Protein AF-A0A956AYB9-F1 (afdb_monomer_lite)

Sequence (169 aa):
EGTGHVDLFLLPLDDHTVMVPQVMKADIKPLGELHNMALAEEARQHLDAVADRVTRMGLKVVRVPMLPPFLWTAADAEPFEDPPPRDAVYYSPANTLLVNLGKGRKLAFIPELADHAVPQGLKGMGRRYTRAAARALRKHGWNPIVVDATELGRWLGLFRCVTATVPKR

Secondary structure (DSSP, 8-state):
--S--GGGT-EE-SSSEEEEEEE-HHHHGGG-SHHHHHHHHHHHHHHHHHHHHHHHTTPEEEEEEEPPPEEEE-TT--TT-SSPPEEEE---GGGPEEEE-STT-EEEEEEE--GGGS-GGGTTHHHHHHHHHHHHHHHTT-EEEEEE-HHHHHHT-SGGGS-------

Foldseek 3Di:
DPPPDCLLAWADLDPQEIEGEAEDLVLLVLLVDPVLSVQQVVVRVVSVVVQVVSVVVNGHYDYAYDHRWGWDQAPPFDPPDVVGDIDTQRQGQSNWDWDDPDPLAIETEGEAEDQVLDPPSCRPVRVVRSVRSCVVSVVSSYHYDYDHCHVVSRPQRGDNSPDDDDDDD

Structure (mmCIF, N/CA/C/O backbone):
data_AF-A0A956AYB9-F1
#
_entry.id   AF-A0A956AYB9-F1
#
loop_
_atom_site.group_PDB
_atom_site.id
_atom_site.type_symbol
_atom_site.label_atom_id
_atom_site.label_alt_id
_atom_site.label_comp_id
_atom_site.label_asym_id
_atom_site.label_entity_id
_atom_site.label_seq_id
_atom_site.pdbx_PDB_ins_code
_atom_site.Cartn_x
_atom_site.Cartn_y
_atom_site.Cartn_z
_atom_site.occupancy
_atom_site.B_iso_or_equiv
_atom_site.auth_seq_id
_atom_site.auth_comp_id
_atom_site.auth_asym_id
_atom_site.auth_atom_id
_atom_site.pdbx_PDB_model_num
ATOM 1 N N . GLU A 1 1 ? -3.713 -0.529 -13.520 1.00 44.75 1 GLU A N 1
ATOM 2 C CA . GLU A 1 1 ? -4.769 0.336 -12.932 1.00 44.75 1 GLU A CA 1
ATOM 3 C C . GLU A 1 1 ? -4.304 1.787 -12.767 1.00 44.75 1 GLU A C 1
ATOM 5 O O . GLU A 1 1 ? -3.557 2.092 -11.849 1.00 44.75 1 GLU A O 1
ATOM 10 N N . GLY A 1 2 ? -4.757 2.692 -13.642 1.00 40.97 2 GLY A N 1
ATOM 11 C CA . GLY A 1 2 ? -4.668 4.153 -13.458 1.00 40.97 2 GLY A CA 1
ATOM 12 C C . GLY A 1 2 ? -5.894 4.742 -12.744 1.00 40.97 2 GLY A C 1
ATOM 13 O O . GLY A 1 2 ? -6.216 5.912 -12.919 1.00 40.97 2 GLY A O 1
ATOM 14 N N . THR A 1 3 ? -6.641 3.924 -11.999 1.00 51.09 3 THR A N 1
ATOM 15 C CA . THR A 1 3 ? -8.007 4.239 -11.550 1.00 51.09 3 THR A CA 1
ATOM 16 C C . THR A 1 3 ? -8.075 5.079 -10.274 1.00 51.09 3 THR A C 1
ATOM 18 O O . THR A 1 3 ? -9.156 5.526 -9.899 1.00 51.09 3 THR A O 1
ATOM 21 N N . GLY A 1 4 ? -6.947 5.328 -9.594 1.00 61.03 4 GLY A N 1
ATOM 22 C CA . GLY A 1 4 ? -6.921 6.188 -8.406 1.00 61.03 4 GLY A CA 1
ATOM 23 C C . GLY A 1 4 ? -7.793 5.667 -7.258 1.00 61.03 4 GLY A C 1
ATOM 24 O O . GLY A 1 4 ? -8.354 6.465 -6.503 1.00 61.03 4 GLY A O 1
ATOM 25 N N . HIS A 1 5 ? -7.938 4.343 -7.125 1.00 80.81 5 HIS A N 1
ATOM 26 C CA . HIS A 1 5 ? -8.750 3.764 -6.061 1.00 80.81 5 HIS A CA 1
ATOM 27 C C . HIS A 1 5 ? -8.151 4.077 -4.685 1.00 80.81 5 HIS A C 1
ATOM 29 O O . HIS A 1 5 ? -6.982 3.813 -4.398 1.00 80.81 5 HIS A O 1
ATOM 35 N N . VAL A 1 6 ? -8.982 4.654 -3.815 1.00 84.00 6 VAL A N 1
ATOM 36 C CA . VAL A 1 6 ? -8.576 5.130 -2.484 1.00 84.00 6 VAL A CA 1
ATOM 37 C C . VAL A 1 6 ? -8.026 4.024 -1.587 1.00 84.00 6 VAL A C 1
ATOM 39 O O . VAL A 1 6 ? -7.194 4.277 -0.717 1.00 84.00 6 VAL A O 1
ATOM 42 N N . ASP A 1 7 ? -8.443 2.783 -1.809 1.00 83.81 7 ASP A N 1
ATOM 43 C CA . ASP A 1 7 ? -7.986 1.610 -1.072 1.00 83.81 7 ASP A CA 1
ATOM 44 C C . ASP A 1 7 ? -6.542 1.192 -1.399 1.00 83.81 7 ASP A C 1
ATOM 46 O O . ASP A 1 7 ? -5.957 0.407 -0.650 1.00 83.81 7 ASP A O 1
ATOM 50 N N . LEU A 1 8 ? -5.931 1.759 -2.443 1.00 86.75 8 LEU A N 1
ATOM 51 C CA . LEU A 1 8 ? -4.511 1.594 -2.750 1.00 86.75 8 LEU A CA 1
ATOM 52 C C . LEU A 1 8 ? -3.615 2.600 -2.023 1.00 86.75 8 LEU A C 1
ATOM 54 O O . LEU A 1 8 ? -2.419 2.350 -1.888 1.00 86.75 8 LEU A O 1
ATOM 58 N N . PHE A 1 9 ? -4.148 3.706 -1.506 1.00 91.25 9 PHE A N 1
ATOM 59 C CA . PHE A 1 9 ? -3.330 4.733 -0.847 1.00 91.25 9 PHE A CA 1
ATOM 60 C C . PHE A 1 9 ? -3.818 5.149 0.539 1.00 91.25 9 PHE A C 1
ATOM 62 O O . PHE A 1 9 ? -3.130 5.914 1.213 1.00 91.25 9 PHE A O 1
ATOM 69 N N . LEU A 1 10 ? -4.958 4.644 1.012 1.00 93.88 10 LEU A N 1
ATOM 70 C CA . LEU A 1 10 ? -5.512 5.050 2.297 1.00 93.88 10 LEU A CA 1
ATOM 71 C C . LEU A 1 10 ? -6.268 3.912 2.996 1.00 93.88 10 LEU A C 1
ATOM 73 O O . LEU A 1 10 ? -7.153 3.261 2.433 1.00 93.88 10 LEU A O 1
ATOM 77 N N . LEU A 1 11 ? -5.944 3.703 4.273 1.00 96.19 11 LEU A N 1
ATOM 78 C CA . LEU A 1 11 ? -6.622 2.746 5.144 1.00 96.19 11 LEU A CA 1
ATOM 79 C C . LEU A 1 11 ? -6.935 3.384 6.507 1.00 96.19 11 LEU A C 1
ATOM 81 O O . LEU A 1 11 ? -6.014 3.603 7.296 1.00 96.19 11 LEU A O 1
ATOM 85 N N . PRO A 1 12 ? -8.210 3.670 6.821 1.00 95.94 12 PRO A N 1
ATOM 86 C CA . PRO A 1 12 ? -8.598 4.096 8.162 1.00 95.94 12 PRO A CA 1
ATOM 87 C C . PRO A 1 12 ? -8.346 2.966 9.167 1.00 95.94 12 PRO A C 1
ATOM 89 O O . PRO A 1 12 ? -8.749 1.827 8.932 1.00 95.94 12 PRO A O 1
ATOM 92 N N . LEU A 1 13 ? -7.669 3.268 10.275 1.00 95.44 13 LEU A N 1
ATOM 93 C CA . LEU A 1 13 ? -7.402 2.309 11.355 1.00 95.44 13 LEU A CA 1
ATOM 94 C C . LEU A 1 13 ? -8.369 2.489 12.532 1.00 95.44 13 LEU A C 1
ATOM 96 O O . LEU A 1 13 ? -8.733 1.507 13.184 1.00 95.44 13 LEU A O 1
ATOM 100 N N . ASP A 1 14 ? -8.748 3.740 12.788 1.00 93.88 14 ASP A N 1
ATOM 101 C CA . ASP A 1 14 ? -9.727 4.207 13.770 1.00 93.88 14 ASP A CA 1
ATOM 102 C C . ASP A 1 14 ? -10.227 5.613 13.367 1.00 93.88 14 ASP A C 1
ATOM 104 O O . ASP A 1 14 ? -9.859 6.118 12.304 1.00 93.88 14 ASP A O 1
ATOM 108 N N . ASP A 1 15 ? -11.057 6.239 14.204 1.00 93.94 15 ASP A N 1
ATOM 109 C CA . ASP A 1 15 ? -11.725 7.522 13.921 1.00 93.94 15 ASP A CA 1
ATOM 110 C C . ASP A 1 15 ? -10.760 8.703 13.718 1.00 93.94 15 ASP A C 1
ATOM 112 O O . ASP A 1 15 ? -11.131 9.728 13.143 1.00 93.94 15 ASP A O 1
ATOM 116 N N . HIS A 1 16 ? -9.517 8.581 14.187 1.00 96.94 16 HIS A N 1
ATOM 117 C CA . HIS A 1 16 ? -8.533 9.664 14.161 1.00 96.94 16 HIS A CA 1
ATOM 118 C C . HIS A 1 16 ? -7.217 9.271 13.493 1.00 96.94 16 HIS A C 1
ATOM 120 O O . HIS A 1 16 ? -6.338 10.120 13.335 1.00 96.94 16 HIS A O 1
ATOM 126 N N . THR A 1 17 ? -7.063 8.009 13.095 1.00 97.62 17 THR A N 1
ATOM 127 C CA . THR A 1 17 ? -5.813 7.469 12.574 1.00 97.62 17 THR A CA 1
ATOM 128 C C . THR A 1 17 ? -6.014 6.809 11.225 1.00 97.62 17 THR A C 1
ATOM 130 O O . THR A 1 17 ? -6.828 5.901 11.050 1.00 97.62 17 THR A O 1
ATOM 133 N N . VAL A 1 18 ? -5.172 7.205 10.279 1.00 97.56 18 VAL A N 1
ATOM 134 C CA . VAL A 1 18 ? -5.150 6.682 8.921 1.00 97.56 18 VAL A CA 1
ATOM 135 C C . VAL A 1 18 ? -3.758 6.157 8.604 1.00 97.56 18 VAL A C 1
ATOM 137 O O . VAL A 1 18 ? -2.747 6.803 8.877 1.00 97.56 18 VAL A O 1
ATOM 140 N N . MET A 1 19 ? -3.694 4.982 7.995 1.00 98.06 19 MET A N 1
ATOM 141 C CA . MET A 1 19 ? -2.482 4.458 7.394 1.00 98.06 19 MET A CA 1
ATOM 142 C C . MET A 1 19 ? -2.389 4.910 5.937 1.00 98.06 19 MET A C 1
ATOM 144 O O . MET A 1 19 ? -3.326 4.725 5.160 1.00 98.06 19 MET A O 1
ATOM 148 N N . VAL A 1 20 ? -1.237 5.46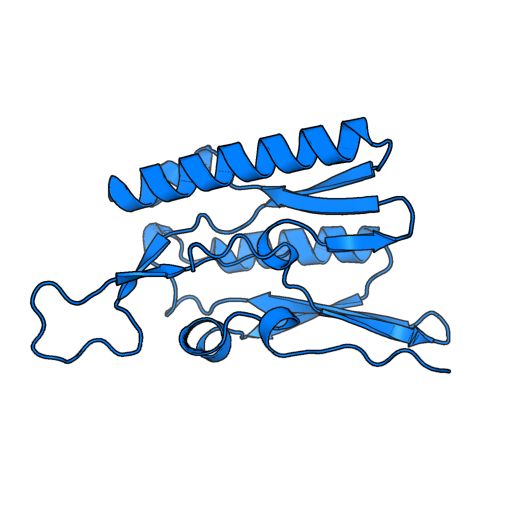9 5.571 1.00 97.56 20 VAL A N 1
ATOM 149 C CA . VAL A 1 20 ? -0.909 5.845 4.192 1.00 97.56 20 VAL A CA 1
ATOM 150 C C . VAL A 1 20 ? 0.393 5.128 3.813 1.00 97.56 20 VAL A C 1
ATOM 152 O O . VAL A 1 20 ? 1.394 5.287 4.522 1.00 97.56 20 VAL A O 1
ATOM 155 N N . PRO A 1 21 ? 0.410 4.323 2.739 1.00 96.69 21 PRO A N 1
ATOM 156 C CA . PRO A 1 21 ? 1.616 3.657 2.266 1.00 96.69 21 PRO A CA 1
ATOM 157 C C . PRO A 1 21 ? 2.730 4.640 1.890 1.00 96.69 21 PRO A C 1
ATOM 159 O O . PRO A 1 21 ? 2.476 5.802 1.581 1.00 96.69 21 PRO A O 1
ATOM 162 N N . GLN A 1 22 ? 3.972 4.166 1.885 1.00 96.62 22 GLN A N 1
ATOM 163 C CA . GLN A 1 22 ? 5.150 4.954 1.543 1.00 96.62 22 GLN A CA 1
ATOM 164 C C . GLN A 1 22 ? 6.077 4.159 0.626 1.00 96.62 22 GLN A C 1
ATOM 166 O O . GLN A 1 22 ? 6.570 3.096 0.999 1.00 96.62 22 GLN A O 1
ATOM 171 N N . VAL A 1 23 ? 6.377 4.705 -0.549 1.00 95.50 23 VAL A N 1
ATOM 172 C CA . VAL A 1 23 ? 7.471 4.204 -1.387 1.00 95.50 23 VAL A CA 1
ATOM 173 C C . VAL A 1 23 ? 8.780 4.802 -0.872 1.00 95.50 23 VAL A C 1
ATOM 175 O O . VAL A 1 23 ? 8.938 6.019 -0.771 1.00 95.50 23 VAL A O 1
ATOM 178 N N . MET A 1 24 ? 9.732 3.949 -0.509 1.00 95.31 24 MET A N 1
ATOM 179 C CA . MET A 1 24 ? 11.019 4.390 0.023 1.00 95.31 24 MET A CA 1
ATOM 180 C C . MET A 1 24 ? 11.945 4.799 -1.124 1.00 95.31 24 MET A C 1
ATOM 182 O O . MET A 1 24 ? 12.226 3.998 -2.011 1.00 95.31 24 MET A O 1
ATOM 186 N N . LYS A 1 25 ? 12.496 6.020 -1.084 1.00 94.19 25 LYS A N 1
ATOM 187 C CA . LYS A 1 25 ? 13.387 6.532 -2.146 1.00 94.19 25 LYS A CA 1
ATOM 188 C C . LYS A 1 25 ? 14.584 5.611 -2.432 1.00 94.19 25 LYS A C 1
ATOM 190 O O . LYS A 1 25 ? 14.974 5.442 -3.583 1.00 94.19 25 LYS A O 1
ATOM 195 N N . ALA A 1 26 ? 15.150 4.999 -1.389 1.00 92.06 26 ALA A N 1
ATOM 196 C CA . ALA A 1 26 ? 16.273 4.066 -1.511 1.00 92.06 26 ALA A CA 1
ATOM 197 C C . ALA A 1 26 ? 15.916 2.775 -2.274 1.00 92.06 26 ALA A C 1
ATOM 199 O O . ALA A 1 26 ? 16.799 2.143 -2.848 1.00 92.06 26 ALA A O 1
ATOM 200 N N . ASP A 1 27 ? 14.634 2.413 -2.309 1.00 91.12 27 ASP A N 1
ATOM 201 C CA . ASP A 1 27 ? 14.133 1.179 -2.907 1.00 91.12 27 ASP A CA 1
ATOM 202 C C . ASP A 1 27 ? 13.633 1.378 -4.358 1.00 91.12 27 ASP A C 1
ATOM 204 O O . ASP A 1 27 ? 13.292 0.406 -5.023 1.00 91.12 27 ASP A O 1
ATOM 208 N N . ILE A 1 28 ? 13.681 2.608 -4.898 1.00 91.19 28 ILE A N 1
ATOM 209 C CA . ILE A 1 28 ? 13.347 2.909 -6.307 1.00 91.19 28 ILE A CA 1
ATOM 210 C C . ILE A 1 28 ? 14.480 2.494 -7.254 1.00 91.19 28 ILE A C 1
ATOM 212 O O . ILE A 1 28 ? 14.249 1.843 -8.268 1.00 91.19 28 ILE A O 1
ATOM 216 N N . LYS A 1 29 ? 15.729 2.852 -6.932 1.00 88.50 29 LYS A N 1
ATOM 217 C CA . LYS A 1 29 ? 16.895 2.563 -7.789 1.00 88.50 29 LYS A CA 1
ATOM 218 C C . LYS A 1 29 ? 17.068 1.063 -8.117 1.00 88.50 29 LYS A C 1
ATOM 220 O O . LYS A 1 29 ? 17.396 0.764 -9.263 1.00 88.50 29 LYS A O 1
ATOM 225 N N . PRO A 1 30 ? 16.836 0.117 -7.182 1.00 86.31 30 PRO A N 1
ATOM 226 C CA . PRO A 1 30 ? 16.878 -1.321 -7.463 1.00 86.31 30 PRO A CA 1
ATOM 227 C C . PRO A 1 30 ? 15.917 -1.832 -8.549 1.00 86.31 30 PRO A C 1
ATOM 229 O O . PRO A 1 30 ? 16.091 -2.963 -8.995 1.00 86.31 30 PRO A O 1
ATOM 232 N N . LEU A 1 31 ? 14.934 -1.037 -8.994 1.00 84.19 31 LEU A N 1
ATOM 233 C CA . LEU A 1 31 ? 14.038 -1.405 -10.099 1.00 84.19 31 LEU A CA 1
ATOM 234 C C . LEU A 1 31 ? 14.764 -1.506 -11.450 1.00 84.19 31 LEU A C 1
ATOM 236 O O . LEU A 1 31 ? 14.308 -2.237 -12.325 1.00 84.19 31 LEU A O 1
ATOM 240 N N . GLY A 1 32 ? 15.881 -0.788 -11.620 1.00 83.88 32 GLY A N 1
ATOM 241 C CA . GLY A 1 32 ? 16.773 -0.853 -12.785 1.00 83.88 32 GLY A CA 1
ATOM 242 C C . GLY A 1 32 ? 16.231 -0.230 -14.079 1.00 83.88 32 GLY A C 1
ATOM 243 O O . GLY A 1 32 ? 16.965 0.469 -14.771 1.00 83.88 32 GLY A O 1
ATOM 244 N N . GLU A 1 33 ? 14.961 -0.452 -14.409 1.00 86.25 33 GLU A N 1
ATOM 245 C CA . GLU A 1 33 ? 14.317 0.062 -15.620 1.00 86.25 33 GLU A CA 1
ATOM 246 C C . GLU A 1 33 ? 13.775 1.485 -15.408 1.00 86.25 33 GLU A C 1
ATOM 248 O O . GLU A 1 33 ? 13.035 1.737 -14.455 1.00 86.25 33 GLU A O 1
ATOM 253 N N . LEU A 1 34 ? 14.097 2.410 -16.324 1.00 88.44 34 LEU A N 1
ATOM 254 C CA . LEU A 1 34 ? 13.712 3.827 -16.223 1.00 88.44 34 LEU A CA 1
ATOM 255 C C . LEU A 1 34 ? 12.200 4.029 -16.052 1.00 88.44 34 LEU A C 1
ATOM 257 O O . LEU A 1 34 ? 11.791 4.841 -15.226 1.00 88.44 34 LEU A O 1
ATOM 261 N N . HIS A 1 35 ? 11.376 3.266 -16.776 1.00 87.50 35 HIS A N 1
ATOM 262 C CA . HIS A 1 35 ? 9.917 3.343 -16.665 1.00 87.50 35 HIS A CA 1
ATOM 263 C C . HIS A 1 35 ? 9.418 2.920 -15.276 1.00 87.50 35 HIS A C 1
ATOM 265 O O . HIS A 1 35 ? 8.599 3.619 -14.685 1.00 87.50 35 HIS A O 1
ATOM 271 N N . ASN A 1 36 ? 9.966 1.840 -14.707 1.00 89.56 36 ASN A N 1
ATOM 272 C CA . ASN A 1 36 ? 9.633 1.407 -13.345 1.00 89.56 36 ASN A CA 1
ATOM 273 C C . ASN A 1 36 ? 10.073 2.441 -12.306 1.00 89.56 36 ASN A C 1
ATOM 275 O O . ASN A 1 36 ? 9.344 2.731 -11.362 1.00 89.56 36 ASN A O 1
ATOM 279 N N . MET A 1 37 ? 11.253 3.034 -12.491 1.00 92.25 37 MET A N 1
ATOM 280 C CA . MET A 1 37 ? 11.745 4.084 -11.602 1.00 92.25 37 MET A CA 1
ATOM 281 C C . MET A 1 37 ? 10.868 5.340 -11.649 1.00 92.25 37 MET A C 1
ATOM 283 O O . MET A 1 37 ? 10.576 5.905 -10.597 1.00 92.25 37 MET A O 1
ATOM 287 N N . ALA A 1 38 ? 10.434 5.762 -12.841 1.00 92.31 38 ALA A N 1
ATOM 288 C CA . ALA A 1 38 ? 9.531 6.897 -13.015 1.00 92.31 38 ALA A CA 1
ATOM 289 C C . ALA A 1 38 ? 8.166 6.635 -12.360 1.00 92.31 38 ALA A C 1
ATOM 291 O O . ALA A 1 38 ? 7.712 7.450 -11.559 1.00 92.31 38 ALA A O 1
ATOM 292 N N . LEU A 1 39 ? 7.576 5.462 -12.614 1.00 91.69 39 LEU A N 1
ATOM 293 C CA . LEU A 1 39 ? 6.319 5.016 -12.007 1.00 91.69 39 LEU A CA 1
ATOM 294 C C . LEU A 1 39 ? 6.392 5.006 -10.471 1.00 91.69 39 LEU A C 1
ATOM 296 O O . LEU A 1 39 ? 5.487 5.479 -9.782 1.00 91.69 39 LEU A O 1
ATOM 300 N N . ALA A 1 40 ? 7.485 4.485 -9.915 1.00 93.12 40 ALA A N 1
ATOM 301 C CA . ALA A 1 40 ? 7.694 4.439 -8.476 1.00 93.12 40 ALA A CA 1
ATOM 302 C C . ALA A 1 40 ? 7.883 5.828 -7.849 1.00 93.12 40 ALA A C 1
ATOM 304 O O . ALA A 1 40 ? 7.399 6.070 -6.741 1.00 93.12 40 ALA A O 1
ATOM 305 N N . GLU A 1 41 ? 8.566 6.742 -8.537 1.00 95.38 41 GLU A N 1
ATOM 306 C CA . GLU A 1 41 ? 8.752 8.118 -8.074 1.00 95.38 41 GLU A CA 1
ATOM 307 C C . GLU A 1 41 ? 7.441 8.916 -8.129 1.00 95.38 41 GLU A C 1
ATOM 309 O O . GLU A 1 41 ? 7.130 9.633 -7.176 1.00 95.38 41 GLU A O 1
ATOM 314 N N . GLU A 1 42 ? 6.628 8.734 -9.171 1.00 94.00 42 GLU A N 1
ATOM 315 C CA . GLU A 1 42 ? 5.284 9.317 -9.261 1.00 94.00 42 GLU A CA 1
ATOM 316 C C . GLU A 1 42 ? 4.394 8.832 -8.109 1.00 94.00 42 GLU A C 1
ATOM 318 O O . GLU A 1 42 ? 3.816 9.638 -7.372 1.00 94.00 42 GLU A O 1
ATOM 323 N N . ALA A 1 43 ? 4.352 7.517 -7.874 1.00 93.31 43 ALA A N 1
ATOM 324 C CA . ALA A 1 43 ? 3.599 6.941 -6.765 1.00 93.31 43 ALA A CA 1
ATOM 325 C C . ALA A 1 43 ? 4.093 7.452 -5.405 1.00 93.31 43 ALA A C 1
ATOM 327 O O . ALA A 1 43 ? 3.284 7.749 -4.523 1.00 93.31 43 ALA A O 1
ATOM 328 N N . ARG A 1 44 ? 5.411 7.612 -5.226 1.00 95.94 44 ARG A N 1
ATOM 329 C CA . ARG A 1 44 ? 5.991 8.198 -4.011 1.00 95.94 44 ARG A CA 1
ATOM 330 C C . ARG A 1 44 ? 5.463 9.610 -3.771 1.00 95.94 44 ARG A C 1
ATOM 332 O O . ARG A 1 44 ? 4.959 9.886 -2.684 1.00 95.94 44 ARG A O 1
ATOM 339 N N . GLN A 1 45 ? 5.567 10.482 -4.771 1.00 96.31 45 GLN A N 1
ATOM 340 C CA . GLN A 1 45 ? 5.136 11.878 -4.674 1.00 96.31 45 GLN A CA 1
ATOM 341 C C . GLN A 1 45 ? 3.636 11.983 -4.392 1.00 96.31 45 GLN A C 1
ATOM 343 O O . GLN A 1 45 ? 3.221 12.752 -3.524 1.00 96.31 45 GLN A O 1
ATOM 348 N N . HIS A 1 46 ? 2.828 11.159 -5.061 1.00 94.69 46 HIS A N 1
ATOM 349 C CA . HIS A 1 46 ? 1.395 11.076 -4.806 1.00 94.69 46 HIS A CA 1
ATOM 350 C C . HIS A 1 46 ? 1.093 10.674 -3.352 1.00 94.69 46 HIS A C 1
ATOM 352 O O . HIS A 1 46 ? 0.340 11.359 -2.659 1.00 94.69 46 HIS A O 1
ATOM 358 N N . LEU A 1 47 ? 1.711 9.597 -2.856 1.00 96.00 47 LEU A N 1
ATOM 359 C CA . LEU A 1 47 ? 1.501 9.095 -1.495 1.00 96.00 47 LEU A CA 1
ATOM 360 C C . LEU A 1 47 ? 1.984 10.068 -0.416 1.00 96.00 47 LEU A C 1
ATOM 362 O O . LEU A 1 47 ? 1.392 10.117 0.665 1.00 96.00 47 LEU A O 1
ATOM 366 N N . ASP A 1 48 ? 3.066 10.806 -0.669 1.00 97.56 48 ASP A N 1
ATOM 367 C CA . ASP A 1 48 ? 3.541 11.881 0.208 1.00 97.56 48 ASP A CA 1
ATOM 368 C C . ASP A 1 48 ? 2.496 13.016 0.264 1.00 97.56 48 ASP A C 1
ATOM 370 O O . ASP A 1 48 ? 2.044 13.388 1.348 1.00 97.56 48 ASP A O 1
ATOM 374 N N . ALA A 1 49 ? 1.984 13.464 -0.888 1.00 96.69 49 ALA A N 1
ATOM 375 C CA . ALA A 1 49 ? 0.947 14.497 -0.953 1.00 96.69 49 ALA A CA 1
ATOM 376 C C . ALA A 1 49 ? -0.380 14.080 -0.284 1.00 96.69 49 ALA A C 1
ATOM 378 O O . ALA A 1 49 ? -1.066 14.916 0.317 1.00 96.69 49 ALA A O 1
ATOM 379 N N . VAL A 1 50 ? -0.758 12.798 -0.367 1.00 95.56 50 VAL A N 1
ATOM 380 C CA . VAL A 1 50 ? -1.917 12.241 0.351 1.00 95.56 50 VAL A CA 1
ATOM 381 C C . VAL A 1 50 ? -1.706 12.327 1.862 1.00 95.56 50 VAL A C 1
ATOM 383 O O . VAL A 1 50 ? -2.590 12.817 2.564 1.00 95.56 50 VAL A O 1
ATOM 386 N N . ALA A 1 51 ? -0.543 11.913 2.373 1.00 97.56 51 ALA A N 1
ATOM 387 C CA . ALA A 1 51 ? -0.242 12.007 3.802 1.00 97.56 51 ALA A CA 1
ATOM 388 C C . ALA A 1 51 ? -0.276 13.452 4.313 1.00 97.56 51 ALA A C 1
ATOM 390 O O . ALA A 1 51 ? -0.872 13.714 5.361 1.00 97.56 51 ALA A O 1
ATOM 391 N N . ASP A 1 52 ? 0.281 14.396 3.559 1.00 98.06 52 ASP A N 1
ATOM 392 C CA . ASP A 1 52 ? 0.256 15.815 3.923 1.00 98.06 52 ASP A CA 1
ATOM 393 C C . ASP A 1 52 ? -1.170 16.374 3.941 1.00 98.06 52 ASP A C 1
ATOM 395 O O . ASP A 1 52 ? -1.536 17.174 4.805 1.00 98.06 52 ASP A O 1
ATOM 399 N N . ARG A 1 53 ? -2.014 15.956 2.991 1.00 97.06 53 ARG A N 1
ATOM 400 C CA . ARG A 1 53 ? -3.427 16.355 2.943 1.00 97.06 53 ARG A CA 1
ATOM 401 C C . ARG A 1 53 ? -4.201 15.818 4.144 1.00 97.06 53 ARG A C 1
ATOM 403 O O . ARG A 1 53 ? -4.877 16.595 4.806 1.00 97.06 53 ARG A O 1
ATOM 410 N N . VAL A 1 54 ? -4.059 14.529 4.450 1.00 96.62 54 VAL A N 1
ATOM 411 C CA . VAL A 1 54 ? -4.716 13.872 5.595 1.00 96.62 54 VAL A CA 1
ATOM 412 C C . VAL A 1 54 ? -4.269 14.501 6.919 1.00 96.62 54 VAL A C 1
ATOM 414 O O . VAL A 1 54 ? -5.101 14.789 7.775 1.00 96.62 54 VAL A O 1
ATOM 417 N N . THR A 1 55 ? -2.977 14.808 7.058 1.00 97.62 55 THR A N 1
ATOM 418 C CA . THR A 1 55 ? -2.437 15.496 8.242 1.00 97.62 55 THR A CA 1
ATOM 419 C C . THR A 1 55 ? -3.047 16.889 8.412 1.00 97.62 55 THR A C 1
ATOM 421 O O . THR A 1 55 ? -3.462 17.252 9.510 1.00 97.62 55 THR A O 1
ATOM 424 N N . ARG A 1 56 ? -3.180 17.664 7.3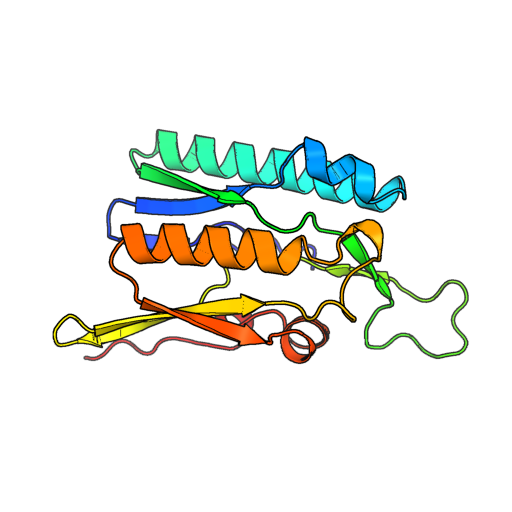25 1.00 98.00 56 ARG A N 1
ATOM 425 C CA . ARG A 1 56 ? -3.828 18.991 7.353 1.00 98.00 56 ARG A CA 1
ATOM 426 C C . ARG A 1 56 ? -5.314 18.944 7.715 1.00 98.00 56 ARG A C 1
ATOM 428 O O . ARG A 1 56 ? -5.846 19.952 8.164 1.00 98.00 56 ARG A O 1
ATOM 435 N N . MET A 1 57 ? -5.969 17.794 7.561 1.00 96.88 57 MET A N 1
ATOM 436 C CA . MET A 1 57 ? -7.345 17.570 8.022 1.00 96.88 57 MET A CA 1
ATOM 437 C C . MET A 1 57 ? -7.431 17.257 9.528 1.00 96.88 57 MET A C 1
ATOM 439 O O . MET A 1 57 ? -8.524 17.029 10.035 1.00 96.88 57 MET A O 1
ATOM 443 N N . GLY A 1 58 ? -6.303 17.233 10.249 1.00 97.81 58 GLY A N 1
ATOM 444 C CA . GLY A 1 58 ? -6.246 16.952 11.687 1.00 97.81 58 GLY A CA 1
ATOM 445 C C . GLY A 1 58 ? -6.180 15.464 12.041 1.00 97.81 58 GLY A C 1
ATOM 446 O O . GLY A 1 58 ? -6.245 15.118 13.218 1.00 97.81 58 GLY A O 1
ATOM 447 N N . LEU A 1 59 ? -6.037 14.579 11.050 1.00 97.94 59 LEU A N 1
ATOM 448 C CA . LEU A 1 59 ? -5.911 13.140 11.271 1.00 97.94 59 LEU A CA 1
ATOM 449 C C . LEU A 1 59 ? -4.452 12.743 11.512 1.00 97.94 59 LEU A C 1
ATOM 451 O O . LEU A 1 59 ? -3.518 13.287 10.919 1.00 97.94 59 LEU A O 1
ATOM 455 N N . LYS A 1 60 ? -4.248 11.730 12.352 1.00 98.12 60 LYS A N 1
ATOM 456 C CA . LYS A 1 60 ? -2.942 11.114 12.571 1.00 98.12 60 LYS A CA 1
ATOM 457 C C . LYS A 1 60 ? -2.598 10.190 11.407 1.00 98.12 60 LYS A C 1
ATOM 459 O O . LYS A 1 60 ? -3.334 9.248 11.120 1.00 98.12 60 LYS A O 1
ATOM 464 N N . VAL A 1 61 ? -1.437 10.404 10.791 1.00 98.19 61 VAL A N 1
ATOM 465 C CA . VAL A 1 61 ? -0.952 9.566 9.686 1.00 98.19 61 VAL A CA 1
ATOM 466 C C . VAL A 1 61 ? 0.088 8.555 10.163 1.00 98.19 61 VAL A C 1
ATOM 468 O O . VAL A 1 61 ? 1.093 8.904 10.781 1.00 98.19 61 VAL A O 1
ATOM 471 N N . VAL A 1 62 ? -0.132 7.284 9.829 1.00 98.00 62 VAL A N 1
ATOM 472 C CA . VAL A 1 62 ? 0.824 6.186 10.003 1.00 98.00 62 VAL A CA 1
ATOM 473 C C . VAL A 1 62 ? 1.418 5.846 8.641 1.00 98.00 62 VAL A C 1
ATOM 475 O O . VAL A 1 62 ? 0.734 5.300 7.776 1.00 98.00 62 VAL A O 1
ATOM 478 N N . ARG A 1 63 ? 2.699 6.169 8.442 1.00 97.69 63 ARG A N 1
ATOM 479 C CA . ARG A 1 63 ? 3.433 5.824 7.218 1.00 97.69 63 ARG A CA 1
ATOM 480 C C . ARG A 1 63 ? 3.948 4.393 7.311 1.00 97.69 63 ARG A C 1
ATOM 482 O O . ARG A 1 63 ? 4.632 4.041 8.272 1.00 97.69 63 ARG A O 1
ATOM 489 N N . VAL A 1 64 ? 3.612 3.570 6.323 1.00 96.81 64 VAL A N 1
ATOM 490 C CA . VAL A 1 64 ? 4.050 2.170 6.249 1.00 96.81 64 VAL A CA 1
ATOM 491 C C . VAL A 1 64 ? 4.737 1.940 4.913 1.00 96.81 64 VAL A C 1
ATOM 493 O O . VAL A 1 64 ? 4.138 2.252 3.886 1.00 96.81 64 VAL A O 1
ATOM 496 N N . PRO A 1 65 ? 5.963 1.390 4.890 1.00 95.81 65 PRO A N 1
ATOM 497 C CA . PRO A 1 65 ? 6.651 1.157 3.634 1.00 95.81 65 PRO A CA 1
ATOM 498 C C . PRO A 1 65 ? 5.882 0.140 2.781 1.00 95.81 65 PRO A C 1
ATOM 500 O O . PRO A 1 65 ? 5.362 -0.848 3.304 1.00 95.81 65 PRO A O 1
ATOM 503 N N . MET A 1 66 ? 5.827 0.384 1.476 1.00 92.94 66 MET A N 1
ATOM 504 C CA . MET A 1 66 ? 5.219 -0.499 0.484 1.00 92.94 66 MET A CA 1
ATOM 505 C C . MET A 1 66 ? 6.192 -0.811 -0.640 1.00 92.94 66 MET A C 1
ATOM 507 O O . MET A 1 66 ? 7.156 -0.076 -0.863 1.00 92.94 66 MET A O 1
ATOM 511 N N . LEU A 1 67 ? 5.912 -1.900 -1.353 1.00 90.75 67 LEU A N 1
ATOM 512 C CA . LEU A 1 67 ? 6.675 -2.256 -2.538 1.00 90.75 67 LEU A CA 1
ATOM 513 C C . LEU A 1 67 ? 6.494 -1.140 -3.580 1.00 90.75 67 LEU A C 1
ATOM 515 O O . LEU A 1 67 ? 5.352 -0.736 -3.811 1.00 90.75 67 LEU A O 1
ATOM 519 N N . PRO A 1 68 ? 7.574 -0.619 -4.186 1.00 91.62 68 PRO A N 1
ATOM 520 C CA . PRO A 1 68 ? 7.434 0.312 -5.296 1.00 91.62 68 PRO A CA 1
ATOM 521 C C . PRO A 1 68 ? 6.592 -0.336 -6.401 1.00 91.62 68 PRO A C 1
ATOM 523 O O . PRO A 1 68 ? 6.798 -1.522 -6.663 1.00 91.62 68 PRO A O 1
ATOM 526 N N . PRO A 1 69 ? 5.659 0.389 -7.039 1.00 89.88 69 PRO A N 1
ATOM 527 C CA . PRO A 1 69 ? 4.963 -0.143 -8.199 1.00 89.88 69 PRO A CA 1
ATOM 528 C C . PRO A 1 69 ? 5.945 -0.387 -9.343 1.00 89.88 69 PRO A C 1
ATOM 530 O O . PRO A 1 69 ? 6.955 0.306 -9.483 1.00 89.88 69 PRO A O 1
ATOM 533 N N . PHE A 1 70 ? 5.644 -1.391 -10.152 1.00 87.75 70 PHE A N 1
ATOM 534 C CA . PHE A 1 70 ? 6.478 -1.807 -11.271 1.00 87.75 70 PHE A CA 1
ATOM 535 C C . PHE A 1 70 ? 5.606 -2.419 -12.369 1.00 87.75 70 PHE A C 1
ATOM 537 O O . PHE A 1 70 ? 4.470 -2.823 -12.123 1.00 87.75 70 PHE A O 1
ATOM 544 N N . LEU A 1 71 ? 6.138 -2.467 -13.583 1.00 86.25 71 LEU A N 1
ATOM 545 C CA . LEU A 1 71 ? 5.485 -3.049 -14.744 1.00 86.25 71 LEU A CA 1
ATOM 546 C C . LEU A 1 71 ? 5.692 -4.570 -14.761 1.00 86.25 71 LEU A C 1
ATOM 548 O O . LEU A 1 71 ? 6.823 -5.052 -14.664 1.00 86.25 71 LEU A O 1
ATOM 552 N N . TRP A 1 72 ? 4.602 -5.314 -14.919 1.00 81.81 72 TRP A N 1
ATOM 553 C CA . TRP A 1 72 ? 4.569 -6.759 -15.152 1.00 81.81 72 TRP A CA 1
ATOM 554 C C . TRP A 1 72 ? 3.947 -7.029 -16.516 1.00 81.81 72 TRP A C 1
ATOM 556 O O . TRP A 1 72 ? 3.085 -6.277 -16.941 1.00 81.81 72 TRP A O 1
ATOM 566 N N . THR A 1 73 ? 4.334 -8.105 -17.194 1.00 82.56 73 THR A N 1
ATOM 567 C CA . THR A 1 73 ? 3.546 -8.667 -18.305 1.00 82.56 73 THR A CA 1
ATOM 568 C C . THR A 1 73 ? 2.059 -8.810 -17.944 1.00 82.56 73 THR A C 1
ATOM 570 O O . THR A 1 73 ? 1.717 -9.399 -16.917 1.00 82.56 73 THR A O 1
ATOM 573 N N . ALA A 1 74 ? 1.177 -8.284 -18.786 1.00 79.88 74 ALA A N 1
ATOM 574 C CA . ALA A 1 74 ? -0.259 -8.368 -18.562 1.00 79.88 74 ALA A CA 1
ATOM 575 C C . ALA A 1 74 ? -0.703 -9.837 -18.434 1.00 79.88 74 ALA A C 1
ATOM 577 O O . ALA A 1 74 ? -0.108 -10.746 -19.025 1.00 79.88 74 ALA A O 1
ATOM 578 N N . ALA A 1 75 ? -1.703 -10.099 -17.592 1.00 75.00 75 ALA A N 1
ATOM 579 C CA . ALA A 1 75 ? -2.142 -11.467 -17.315 1.00 75.00 75 ALA A CA 1
ATOM 580 C C . ALA A 1 75 ? -2.768 -12.150 -18.544 1.00 75.00 75 ALA A C 1
ATOM 582 O O . ALA A 1 75 ? -2.717 -13.375 -18.648 1.00 75.00 75 ALA A O 1
ATOM 583 N N . ASP A 1 76 ? -3.305 -11.342 -19.451 1.00 77.00 76 ASP A N 1
ATOM 584 C CA . ASP A 1 76 ? -3.961 -11.663 -20.715 1.00 77.00 76 ASP A CA 1
ATOM 585 C C . ASP A 1 76 ? -3.041 -11.521 -21.941 1.00 77.00 76 ASP A C 1
ATOM 587 O O . ASP A 1 76 ? -3.516 -11.656 -23.064 1.00 77.00 76 ASP A O 1
ATOM 591 N N . ALA A 1 77 ? -1.738 -11.281 -21.747 1.00 77.94 77 ALA A N 1
ATOM 592 C CA . ALA A 1 77 ? -0.783 -11.181 -22.847 1.00 77.94 77 ALA A CA 1
ATOM 593 C C . ALA A 1 77 ? -0.742 -12.484 -23.664 1.00 77.94 77 ALA A C 1
ATOM 595 O O . ALA A 1 77 ? -0.441 -13.561 -23.131 1.00 77.94 77 ALA A O 1
ATOM 596 N N . GLU A 1 78 ? -0.991 -12.378 -24.968 1.00 79.12 78 GLU A N 1
ATOM 597 C CA . GLU A 1 78 ? -0.896 -13.515 -25.880 1.00 79.12 78 GLU A CA 1
ATOM 598 C C . GLU A 1 78 ? 0.585 -13.886 -26.116 1.00 79.12 78 GLU A C 1
ATOM 600 O O . GLU A 1 78 ? 1.444 -13.002 -26.192 1.00 79.12 78 GLU A O 1
ATOM 605 N N . PRO A 1 79 ? 0.934 -15.178 -26.296 1.00 74.06 79 PRO A N 1
ATOM 606 C CA . PRO A 1 79 ? 2.330 -15.626 -26.419 1.00 74.06 79 PRO A CA 1
ATOM 607 C C . PRO A 1 79 ? 3.116 -15.020 -27.591 1.00 74.06 79 PRO A C 1
ATOM 609 O O . PRO A 1 79 ? 4.336 -15.168 -27.648 1.00 74.06 79 PRO A O 1
ATOM 612 N N . PHE A 1 80 ? 2.420 -14.405 -28.548 1.00 79.69 80 PHE A N 1
ATOM 613 C CA . PHE A 1 80 ? 2.976 -13.908 -29.805 1.00 79.69 80 PHE A CA 1
ATOM 614 C C . PHE A 1 80 ? 3.057 -12.375 -29.877 1.00 79.69 80 PHE A C 1
ATOM 616 O O . PHE A 1 80 ? 3.457 -11.845 -30.912 1.00 79.69 80 PHE A O 1
ATOM 623 N N . GLU A 1 81 ? 2.680 -11.657 -28.817 1.00 77.94 81 GLU A N 1
ATOM 624 C CA . GLU A 1 81 ? 2.809 -10.198 -28.765 1.00 77.94 81 GLU A CA 1
ATOM 625 C C . GLU A 1 81 ? 4.254 -9.796 -28.437 1.00 77.94 81 GLU A C 1
ATOM 627 O O . GLU A 1 81 ? 4.801 -10.192 -27.406 1.00 77.94 81 GLU A O 1
ATOM 632 N N . ASP A 1 82 ? 4.881 -9.006 -29.320 1.00 79.69 82 ASP A N 1
ATOM 633 C CA . ASP A 1 82 ? 6.248 -8.501 -29.142 1.00 79.69 82 ASP A CA 1
ATOM 634 C C . ASP A 1 82 ? 6.321 -6.966 -29.338 1.00 79.69 82 ASP A C 1
ATOM 636 O O . ASP A 1 82 ? 6.141 -6.482 -30.461 1.00 79.69 82 ASP A O 1
ATOM 640 N N . PRO A 1 83 ? 6.582 -6.181 -28.271 1.00 77.38 83 PRO A N 1
ATOM 641 C CA . PRO A 1 83 ? 6.718 -6.630 -26.887 1.00 77.38 83 PRO A CA 1
ATOM 642 C C . PRO A 1 83 ? 5.352 -6.991 -26.279 1.00 77.38 83 PRO A C 1
ATOM 644 O O . PRO A 1 83 ? 4.346 -6.367 -26.628 1.00 77.38 83 PRO A O 1
ATOM 647 N N . PRO A 1 84 ? 5.302 -7.929 -25.317 1.00 80.31 84 PRO A N 1
ATOM 648 C CA . PRO A 1 84 ? 4.057 -8.254 -24.642 1.00 80.31 84 PRO A CA 1
ATOM 649 C C . PRO A 1 84 ? 3.551 -7.033 -23.855 1.00 80.31 84 PRO A C 1
ATOM 651 O O . PRO A 1 84 ? 4.370 -6.295 -23.279 1.00 80.31 84 PRO A O 1
ATOM 654 N N . PRO A 1 85 ? 2.226 -6.817 -23.787 1.00 84.12 85 PRO A N 1
ATOM 655 C CA . PRO A 1 85 ? 1.637 -5.732 -23.022 1.00 84.12 85 PRO A CA 1
ATOM 656 C C . PRO A 1 85 ? 2.049 -5.840 -21.555 1.00 84.12 85 PRO A C 1
ATOM 658 O O . PRO A 1 85 ? 2.284 -6.928 -21.018 1.00 84.12 85 PRO A O 1
ATOM 661 N N . ARG A 1 86 ? 2.185 -4.682 -20.905 1.00 84.00 86 ARG A N 1
ATOM 662 C CA . ARG A 1 86 ? 2.591 -4.593 -19.504 1.00 84.00 86 ARG A CA 1
ATOM 663 C C . ARG A 1 86 ? 1.603 -3.775 -18.695 1.00 84.00 86 ARG A C 1
ATOM 665 O O . ARG A 1 86 ? 1.262 -2.660 -19.080 1.00 84.00 86 ARG A O 1
ATOM 672 N N . ASP A 1 87 ? 1.273 -4.289 -17.522 1.00 82.56 87 ASP A N 1
ATOM 673 C CA . ASP A 1 87 ? 0.455 -3.631 -16.523 1.00 82.56 87 ASP A CA 1
ATOM 674 C C . ASP A 1 87 ? 1.290 -3.134 -15.352 1.00 82.56 87 ASP A C 1
ATOM 676 O O . ASP A 1 87 ? 2.202 -3.802 -14.861 1.00 82.56 87 ASP A O 1
ATOM 680 N N . ALA A 1 88 ? 0.935 -1.951 -14.860 1.00 83.75 88 ALA A N 1
ATOM 681 C CA . ALA A 1 88 ? 1.445 -1.458 -13.592 1.00 83.75 88 ALA A CA 1
ATOM 682 C C . ALA A 1 88 ? 0.809 -2.240 -12.434 1.00 83.75 88 ALA A C 1
ATOM 684 O O . ALA A 1 88 ? -0.408 -2.190 -12.230 1.00 83.75 88 ALA A O 1
ATOM 685 N N . VAL A 1 89 ? 1.653 -2.914 -11.655 1.00 84.38 89 VAL A N 1
ATOM 686 C CA . VAL A 1 89 ? 1.267 -3.667 -10.462 1.00 84.38 89 VAL A CA 1
ATOM 687 C C . VAL A 1 89 ? 1.477 -2.801 -9.225 1.00 84.38 89 VAL A C 1
ATOM 689 O O . VAL A 1 89 ? 2.589 -2.351 -8.936 1.00 84.38 89 VAL A O 1
ATOM 692 N N . TYR A 1 90 ? 0.401 -2.602 -8.462 1.00 84.62 90 TYR A N 1
ATOM 693 C CA . TYR A 1 90 ? 0.405 -1.834 -7.219 1.00 84.62 90 TYR A CA 1
ATOM 694 C C . TYR A 1 90 ? 0.167 -2.752 -6.023 1.00 84.62 90 TYR A C 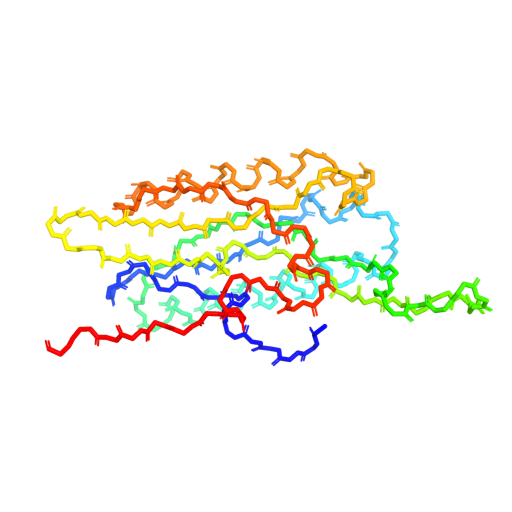1
ATOM 696 O O . TYR A 1 90 ? -0.965 -3.040 -5.640 1.00 84.62 90 TYR A O 1
ATOM 704 N N . TYR A 1 91 ? 1.247 -3.177 -5.371 1.00 85.81 91 TYR A N 1
ATOM 705 C CA . TYR A 1 91 ? 1.133 -3.863 -4.090 1.00 85.81 91 TYR A CA 1
ATOM 706 C C . TYR A 1 91 ? 1.034 -2.847 -2.951 1.00 85.81 91 TYR A C 1
ATOM 708 O O . TYR A 1 91 ? 2.036 -2.264 -2.535 1.00 85.81 91 TYR A O 1
ATOM 716 N N . SER A 1 92 ? -0.173 -2.649 -2.421 1.00 90.75 92 SER A N 1
ATOM 717 C CA . SER A 1 92 ? -0.399 -1.692 -1.342 1.00 90.75 92 SER A CA 1
ATOM 718 C C . SER A 1 92 ? -0.826 -2.361 -0.035 1.00 90.75 92 SER A C 1
ATOM 720 O O . SER A 1 92 ? -1.854 -3.042 0.001 1.00 90.75 92 SER A O 1
ATOM 722 N N . PRO A 1 93 ? -0.137 -2.091 1.091 1.00 92.75 93 PRO A N 1
ATOM 723 C CA . PRO A 1 93 ? -0.599 -2.533 2.398 1.00 92.75 93 PRO A CA 1
ATOM 724 C C . PRO A 1 93 ? -1.885 -1.803 2.834 1.00 92.75 93 PRO A C 1
ATOM 726 O O . PRO A 1 93 ? -2.563 -2.274 3.74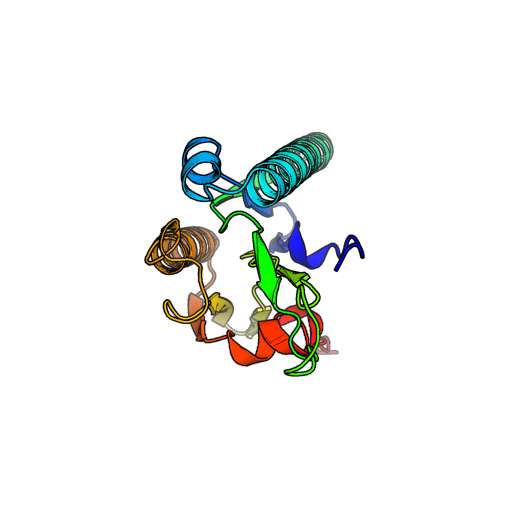6 1.00 92.75 93 PRO A O 1
ATOM 729 N N . ALA A 1 94 ? -2.275 -0.692 2.188 1.00 93.62 94 ALA A N 1
ATOM 730 C CA . ALA A 1 94 ? -3.584 -0.068 2.414 1.00 93.62 94 ALA A CA 1
ATOM 731 C C . ALA A 1 94 ? -4.751 -0.933 1.905 1.00 93.62 94 ALA A C 1
ATOM 733 O O . ALA A 1 94 ? -5.879 -0.782 2.383 1.00 93.62 94 ALA A O 1
ATOM 734 N N . ASN A 1 95 ? -4.471 -1.911 1.036 1.00 93.06 95 ASN A N 1
ATOM 735 C CA . ASN A 1 95 ? -5.454 -2.888 0.582 1.00 93.06 95 ASN A CA 1
ATOM 736 C C . ASN A 1 95 ? -5.683 -4.037 1.598 1.00 93.06 95 ASN A C 1
ATOM 738 O O . ASN A 1 95 ? -6.255 -5.078 1.292 1.00 93.06 95 ASN A O 1
ATOM 742 N N . THR A 1 96 ? -5.239 -3.854 2.844 1.00 94.56 96 THR A N 1
ATOM 743 C CA . THR A 1 96 ? -5.515 -4.776 3.952 1.00 94.56 96 THR A CA 1
ATOM 744 C C . THR A 1 96 ? -7.009 -4.789 4.281 1.00 94.56 96 THR A C 1
ATOM 746 O O . THR A 1 96 ? -7.599 -3.741 4.543 1.00 94.56 96 THR A O 1
ATOM 749 N N . LEU A 1 97 ? -7.615 -5.975 4.356 1.00 94.31 97 LEU A N 1
ATOM 750 C CA . LEU A 1 97 ? -9.000 -6.127 4.802 1.00 94.31 97 LEU A CA 1
ATOM 751 C C . LEU A 1 97 ? -9.069 -6.125 6.334 1.00 94.31 97 LEU A C 1
ATOM 753 O O . LEU A 1 97 ? -8.497 -6.990 7.001 1.00 94.31 97 LEU A O 1
ATOM 757 N N . LEU A 1 98 ? -9.809 -5.169 6.890 1.00 94.50 98 LEU A N 1
ATOM 758 C CA . LEU A 1 98 ? -10.030 -5.033 8.326 1.00 94.50 98 LEU A CA 1
ATOM 759 C C . LEU A 1 98 ? -11.370 -5.657 8.726 1.00 94.50 98 LEU A C 1
ATOM 761 O O . LEU A 1 98 ? -12.424 -5.262 8.231 1.00 94.50 98 LEU A O 1
ATOM 765 N N . VAL A 1 99 ? -11.341 -6.615 9.654 1.00 93.31 99 VAL A N 1
ATOM 766 C CA . VAL A 1 99 ? -12.531 -7.326 10.140 1.00 93.31 99 VAL A CA 1
ATOM 767 C C . VAL A 1 99 ? -12.644 -7.186 11.654 1.00 93.31 99 VAL A C 1
ATOM 769 O O . VAL A 1 99 ? -11.818 -7.699 12.410 1.00 93.31 99 VAL A O 1
ATOM 772 N N . ASN A 1 100 ? -13.702 -6.518 12.113 1.00 90.62 100 ASN A N 1
ATOM 773 C CA . ASN A 1 100 ? -14.051 -6.443 13.529 1.00 90.62 100 ASN A CA 1
ATOM 774 C C . ASN A 1 100 ? -15.110 -7.504 13.862 1.00 90.62 100 ASN A C 1
ATOM 776 O O . ASN A 1 100 ? -16.267 -7.400 13.459 1.00 90.62 100 ASN A O 1
ATOM 780 N N . LEU A 1 101 ? -14.715 -8.533 14.610 1.00 87.44 101 LEU A N 1
ATOM 781 C CA . LEU A 1 101 ? -15.581 -9.653 14.988 1.00 87.44 101 LEU A CA 1
ATOM 782 C C . LEU A 1 101 ? -16.356 -9.401 16.296 1.00 87.44 101 LEU A C 1
ATOM 784 O O . LEU A 1 101 ? -17.126 -10.261 16.726 1.00 87.44 101 LEU A O 1
ATOM 788 N N . GLY A 1 102 ? -16.180 -8.237 16.930 1.00 82.75 102 GLY A N 1
ATOM 789 C CA . GLY A 1 102 ? -16.706 -7.941 18.265 1.00 82.75 102 GLY A CA 1
ATOM 790 C C . GLY A 1 102 ? -15.876 -8.578 19.388 1.00 82.75 102 GLY A C 1
ATOM 791 O O . GLY A 1 102 ? -14.898 -9.284 19.141 1.00 82.75 102 GLY A O 1
ATOM 792 N N . LYS A 1 103 ? -16.237 -8.302 20.651 1.00 82.38 103 LYS A N 1
ATOM 793 C CA . LYS A 1 103 ? -15.521 -8.785 21.858 1.00 82.38 103 LYS A CA 1
ATOM 794 C C . LYS A 1 103 ? -14.004 -8.500 21.836 1.00 82.38 103 LYS A C 1
ATOM 796 O O . LYS A 1 103 ? -13.206 -9.328 22.260 1.00 82.38 103 LYS A O 1
ATOM 801 N N . GLY A 1 104 ? -13.603 -7.359 21.269 1.00 79.50 104 GLY A N 1
ATOM 802 C CA . GLY A 1 104 ? -12.193 -6.972 21.135 1.00 79.50 104 GLY A CA 1
ATOM 803 C C . GLY A 1 104 ? -11.400 -7.733 20.063 1.00 79.50 104 GLY A C 1
ATOM 804 O O . GLY A 1 104 ? -10.205 -7.495 19.912 1.00 79.50 104 GLY A O 1
ATOM 805 N N . ARG A 1 105 ? -12.028 -8.623 19.283 1.00 87.62 105 ARG A N 1
ATOM 806 C CA . ARG A 1 105 ? -11.357 -9.372 18.212 1.00 87.62 105 ARG A CA 1
ATOM 807 C C . ARG A 1 105 ? -11.334 -8.560 16.918 1.00 87.62 105 ARG A C 1
ATOM 809 O O . ARG A 1 105 ? -12.325 -8.508 16.192 1.00 87.62 105 ARG A O 1
ATOM 816 N N . LYS A 1 106 ? -10.182 -7.962 16.621 1.00 94.75 106 LYS A N 1
ATOM 817 C CA . LYS A 1 106 ? -9.907 -7.203 15.393 1.00 94.75 106 LYS A CA 1
ATOM 818 C C . LYS A 1 106 ? -8.866 -7.939 14.551 1.00 94.75 106 LYS A C 1
ATOM 820 O O . LYS A 1 106 ? -7.756 -8.160 15.028 1.00 94.75 106 LYS A O 1
ATOM 825 N N . LEU A 1 107 ? -9.209 -8.335 13.329 1.00 96.69 107 LEU A N 1
ATOM 826 C CA . LEU A 1 107 ? -8.315 -9.016 12.386 1.00 96.69 107 LEU A CA 1
ATOM 827 C C . LEU A 1 107 ? -7.968 -8.095 11.214 1.00 96.69 107 LEU A C 1
ATOM 829 O O . LEU A 1 107 ? -8.819 -7.333 10.763 1.00 96.69 107 LEU A O 1
ATOM 833 N N . ALA A 1 108 ? -6.739 -8.189 10.716 1.00 97.00 108 ALA A N 1
ATOM 834 C CA . ALA A 1 108 ? -6.272 -7.456 9.545 1.00 97.00 108 ALA A CA 1
ATOM 835 C C . ALA A 1 108 ? -5.611 -8.423 8.554 1.00 97.00 108 ALA A C 1
ATOM 837 O O . ALA A 1 108 ? -4.530 -8.935 8.831 1.00 97.00 108 ALA A O 1
ATOM 838 N N . PHE A 1 109 ? -6.255 -8.685 7.419 1.00 96.31 109 PHE A N 1
ATOM 839 C CA . PHE A 1 109 ? -5.738 -9.573 6.377 1.00 96.31 109 PHE A CA 1
ATOM 840 C C . PHE A 1 109 ? -4.868 -8.774 5.410 1.00 96.31 109 PHE A C 1
ATOM 842 O O . PHE A 1 109 ? -5.378 -7.995 4.606 1.00 96.31 109 PHE A O 1
ATOM 849 N N . ILE A 1 110 ? -3.554 -8.925 5.545 1.00 95.25 110 ILE A N 1
ATOM 850 C CA . ILE A 1 110 ? -2.552 -8.179 4.785 1.00 95.25 110 ILE A CA 1
ATOM 851 C C . ILE A 1 110 ? -2.224 -8.988 3.531 1.00 95.25 110 ILE A C 1
ATOM 853 O O . ILE A 1 110 ? -1.812 -10.144 3.677 1.00 95.25 110 ILE A O 1
ATOM 857 N N . PRO A 1 111 ? -2.383 -8.421 2.322 1.00 91.81 111 PRO A N 1
ATOM 858 C CA . PRO A 1 111 ? -1.961 -9.112 1.110 1.00 91.81 111 PRO A CA 1
ATOM 859 C C . PRO A 1 111 ? -0.446 -9.285 1.132 1.00 91.81 111 PRO A C 1
ATOM 861 O O . PRO A 1 111 ? 0.256 -8.429 1.656 1.00 91.81 111 PRO A O 1
ATOM 864 N N . GLU A 1 112 ? 0.088 -10.345 0.547 1.00 90.38 112 GLU A N 1
ATOM 865 C CA . GLU A 1 112 ? 1.516 -10.515 0.264 1.00 90.38 112 GLU A CA 1
ATOM 866 C C . GLU A 1 112 ? 1.673 -11.083 -1.147 1.00 90.38 112 GLU A C 1
ATOM 868 O O . GLU A 1 112 ? 0.872 -11.911 -1.567 1.00 90.38 112 GLU A O 1
ATOM 873 N N . LEU A 1 113 ? 2.692 -10.626 -1.876 1.00 85.69 113 LEU A N 1
ATOM 874 C CA . LEU A 1 113 ? 3.093 -11.246 -3.137 1.00 85.69 113 LEU A CA 1
ATOM 875 C C . LEU A 1 113 ? 4.204 -12.260 -2.875 1.00 85.69 113 LEU A C 1
ATOM 877 O O . LEU A 1 113 ? 5.158 -11.977 -2.140 1.00 85.69 113 LEU A O 1
ATOM 881 N N . ALA A 1 114 ? 4.102 -13.424 -3.504 1.00 85.44 114 ALA A N 1
ATOM 882 C CA . ALA A 1 114 ? 5.135 -14.442 -3.468 1.00 85.44 114 ALA A CA 1
ATOM 883 C C . ALA A 1 114 ? 6.412 -13.958 -4.178 1.00 85.44 114 ALA A C 1
ATOM 885 O O . ALA A 1 114 ? 6.362 -13.209 -5.148 1.00 85.44 114 ALA A O 1
ATOM 886 N N . ASP A 1 115 ? 7.588 -14.425 -3.740 1.00 84.19 115 ASP A N 1
ATOM 887 C CA . ASP A 1 115 ? 8.870 -13.946 -4.293 1.00 84.19 115 ASP A CA 1
ATOM 888 C C . ASP A 1 115 ? 9.072 -14.289 -5.780 1.00 84.19 115 ASP A C 1
ATOM 890 O O . ASP A 1 115 ? 9.850 -13.628 -6.466 1.00 84.19 115 ASP A O 1
ATOM 894 N N . HIS A 1 116 ? 8.417 -15.339 -6.284 1.00 82.38 116 HIS A N 1
ATOM 895 C CA . HIS A 1 116 ? 8.442 -15.664 -7.715 1.00 82.38 116 HIS A CA 1
ATOM 896 C C . HIS A 1 116 ? 7.612 -14.670 -8.540 1.00 82.38 116 HIS A C 1
ATOM 898 O O . HIS A 1 116 ? 7.849 -14.516 -9.734 1.00 82.38 116 HIS A O 1
ATOM 904 N N . ALA A 1 117 ? 6.685 -13.979 -7.879 1.00 78.69 117 ALA A N 1
ATOM 905 C CA . ALA A 1 117 ? 5.821 -12.955 -8.422 1.00 78.69 117 ALA A CA 1
ATOM 906 C C . ALA A 1 117 ? 6.313 -11.540 -8.063 1.00 78.69 117 ALA A C 1
ATOM 908 O O . ALA A 1 117 ? 5.507 -10.631 -7.903 1.00 78.69 117 ALA A O 1
ATOM 909 N N . VAL A 1 118 ? 7.634 -11.329 -7.952 1.00 81.19 118 VAL A N 1
ATOM 910 C CA . VAL A 1 118 ? 8.260 -9.992 -7.968 1.00 81.19 118 VAL A CA 1
ATOM 911 C C . VAL A 1 118 ? 9.577 -9.998 -8.765 1.00 81.19 118 VAL A C 1
ATOM 913 O O . VAL A 1 118 ? 10.270 -11.022 -8.797 1.00 81.19 118 VAL A O 1
ATOM 916 N N . PRO A 1 119 ? 9.974 -8.867 -9.387 1.00 80.06 119 PRO A N 1
ATOM 917 C CA . PRO A 1 119 ? 11.277 -8.707 -10.027 1.00 80.06 119 PRO A CA 1
ATOM 918 C C . PRO A 1 119 ? 12.438 -9.094 -9.106 1.00 80.06 119 PRO A C 1
ATOM 920 O O . PRO A 1 119 ? 12.384 -8.889 -7.894 1.00 80.06 119 PRO A O 1
ATOM 923 N N . GLN A 1 120 ? 13.537 -9.594 -9.681 1.00 80.94 120 GLN A N 1
ATOM 924 C CA . GLN A 1 120 ? 14.697 -10.074 -8.916 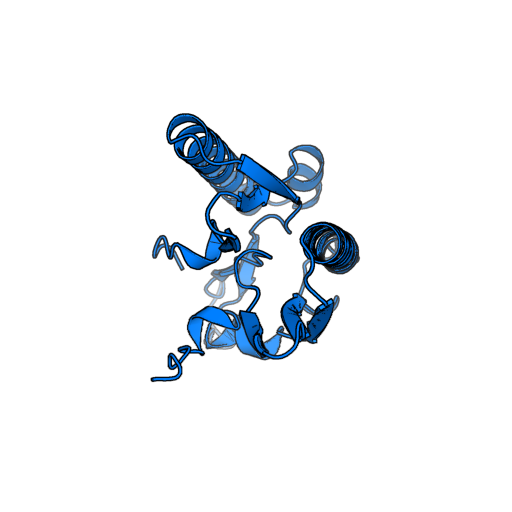1.00 80.94 120 GLN A CA 1
ATOM 925 C C . GLN A 1 120 ? 15.236 -9.030 -7.921 1.00 80.94 120 GLN A C 1
ATOM 927 O O . GLN A 1 120 ? 15.546 -9.384 -6.785 1.00 80.94 120 GLN A O 1
ATOM 932 N N . GLY A 1 121 ? 15.300 -7.752 -8.317 1.00 77.25 121 GLY A N 1
ATOM 933 C CA . GLY A 1 121 ? 15.745 -6.645 -7.457 1.00 77.25 121 GLY A CA 1
ATOM 934 C C . GLY A 1 121 ? 14.816 -6.338 -6.273 1.00 77.25 121 GLY A C 1
ATOM 935 O O . GLY A 1 121 ? 15.206 -5.618 -5.356 1.00 77.25 121 GLY A O 1
ATOM 936 N N . LEU A 1 122 ? 13.607 -6.905 -6.271 1.00 81.44 122 LEU A N 1
ATOM 937 C CA . LEU A 1 122 ? 12.569 -6.714 -5.261 1.00 81.44 122 LEU A CA 1
ATOM 938 C C . LEU A 1 122 ? 12.307 -7.966 -4.408 1.00 81.44 122 LEU A C 1
ATOM 940 O O . LEU A 1 122 ? 11.516 -7.915 -3.460 1.00 81.44 122 LEU A O 1
ATOM 944 N N . LYS A 1 123 ? 12.968 -9.094 -4.693 1.00 84.69 123 LYS A N 1
ATOM 945 C CA . LYS A 1 123 ? 12.805 -10.324 -3.905 1.00 84.69 123 LYS A CA 1
ATOM 946 C C . LYS A 1 123 ? 13.146 -10.087 -2.437 1.00 84.69 123 LYS A C 1
ATOM 948 O O . LYS A 1 123 ? 14.118 -9.412 -2.099 1.00 84.69 123 LYS A O 1
ATOM 953 N N . GLY A 1 124 ? 12.311 -10.603 -1.537 1.00 85.31 124 GLY A N 1
ATOM 954 C CA . GLY A 1 124 ? 12.426 -10.368 -0.097 1.00 85.31 124 GLY A CA 1
ATOM 955 C C . GLY A 1 124 ? 12.029 -8.960 0.379 1.00 85.31 124 GLY A C 1
ATOM 956 O O . GLY A 1 124 ? 11.758 -8.793 1.574 1.00 85.31 124 GLY A O 1
ATOM 957 N N . MET A 1 125 ? 11.926 -7.959 -0.509 1.00 89.00 125 MET A N 1
ATOM 958 C CA . MET A 1 125 ? 11.426 -6.621 -0.170 1.00 89.00 125 MET A CA 1
ATOM 959 C C . MET A 1 125 ? 9.948 -6.673 0.215 1.00 89.00 125 MET A C 1
ATOM 961 O O . MET A 1 125 ? 9.586 -6.125 1.258 1.00 89.00 125 MET A O 1
ATOM 965 N N . GLY A 1 126 ? 9.134 -7.412 -0.551 1.00 85.62 126 GLY A N 1
ATOM 966 C CA . GLY A 1 126 ? 7.723 -7.664 -0.242 1.00 85.62 126 GLY A CA 1
ATOM 967 C C . GLY A 1 126 ? 7.553 -8.152 1.197 1.00 85.62 126 GLY A C 1
ATOM 968 O O . GLY A 1 126 ? 7.005 -7.437 2.030 1.00 85.62 126 GLY A O 1
ATOM 969 N N . ARG A 1 127 ? 8.193 -9.275 1.553 1.00 88.81 127 ARG A N 1
ATOM 970 C CA . ARG A 1 127 ? 8.161 -9.836 2.920 1.00 88.81 127 ARG A CA 1
ATOM 971 C C . ARG A 1 127 ? 8.636 -8.871 4.007 1.00 88.81 127 ARG A C 1
ATOM 973 O O . ARG A 1 127 ? 8.190 -8.934 5.157 1.00 88.81 127 ARG A O 1
ATOM 980 N N . ARG A 1 128 ? 9.627 -8.022 3.717 1.00 91.88 128 ARG A N 1
ATOM 981 C CA . ARG A 1 128 ? 10.126 -7.020 4.674 1.00 91.88 128 ARG A CA 1
ATOM 982 C C . ARG A 1 128 ? 9.058 -5.963 4.951 1.00 91.88 128 ARG A C 1
ATOM 984 O O . ARG A 1 128 ? 8.867 -5.589 6.111 1.00 91.88 128 ARG A O 1
ATOM 991 N N . TYR A 1 129 ? 8.364 -5.512 3.916 1.00 93.62 129 TYR A N 1
ATOM 992 C CA . TYR A 1 129 ? 7.312 -4.508 4.015 1.00 93.62 129 TYR A CA 1
ATOM 993 C C . TYR A 1 129 ? 6.002 -5.070 4.562 1.00 93.62 129 TYR A C 1
ATOM 995 O O . TYR A 1 129 ? 5.433 -4.446 5.455 1.00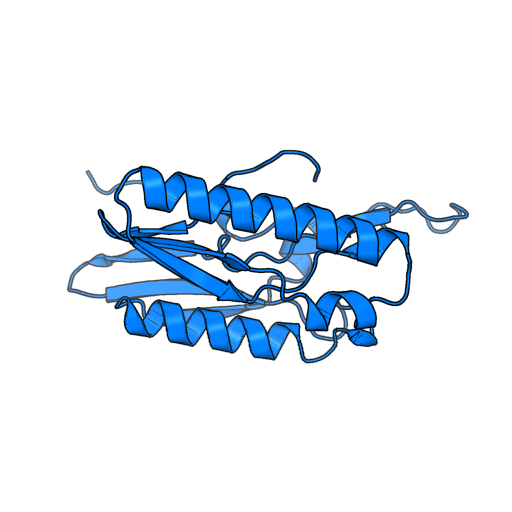 93.62 129 TYR A O 1
ATOM 1003 N N . THR A 1 130 ? 5.609 -6.294 4.196 1.00 93.62 130 THR A N 1
ATOM 1004 C CA . THR A 1 130 ? 4.511 -7.028 4.848 1.00 93.62 130 THR A CA 1
ATOM 1005 C C . THR A 1 130 ? 4.729 -7.090 6.361 1.00 93.62 130 THR A C 1
ATOM 1007 O O . THR A 1 130 ? 3.840 -6.780 7.155 1.00 93.62 130 THR A O 1
ATOM 1010 N N . ARG A 1 131 ? 5.957 -7.405 6.801 1.00 95.62 131 ARG A N 1
ATOM 1011 C CA . ARG A 1 131 ? 6.318 -7.407 8.229 1.00 95.62 131 ARG A CA 1
ATOM 1012 C C . ARG A 1 131 ? 6.227 -6.021 8.867 1.00 95.62 131 ARG A C 1
ATOM 1014 O O . ARG A 1 131 ? 5.859 -5.924 10.038 1.00 95.62 131 ARG A O 1
ATOM 1021 N N . ALA A 1 132 ? 6.571 -4.958 8.144 1.00 96.06 132 ALA A N 1
ATOM 1022 C CA . ALA A 1 132 ? 6.422 -3.590 8.635 1.00 96.06 132 ALA A CA 1
ATOM 1023 C C . ALA A 1 132 ? 4.943 -3.204 8.795 1.00 96.06 132 ALA A C 1
ATOM 1025 O O . ALA A 1 132 ? 4.571 -2.699 9.855 1.00 96.06 132 ALA A O 1
ATOM 1026 N N . ALA A 1 133 ? 4.100 -3.532 7.812 1.00 96.56 133 ALA A N 1
ATOM 1027 C CA . ALA A 1 133 ? 2.652 -3.348 7.877 1.00 96.56 133 ALA A CA 1
ATOM 1028 C C . ALA A 1 133 ? 2.036 -4.120 9.050 1.00 96.56 133 ALA A C 1
ATOM 1030 O O . ALA A 1 133 ? 1.317 -3.542 9.862 1.00 96.56 133 ALA A O 1
ATOM 1031 N N . ALA A 1 134 ? 2.406 -5.391 9.228 1.00 97.69 134 ALA A N 1
ATOM 1032 C CA . ALA A 1 134 ? 1.947 -6.206 10.349 1.00 97.69 134 ALA A CA 1
ATOM 1033 C C . ALA A 1 134 ? 2.317 -5.594 11.710 1.00 97.69 134 ALA A C 1
ATOM 1035 O O . ALA A 1 134 ? 1.493 -5.570 12.623 1.00 97.69 134 ALA A O 1
ATOM 1036 N N . ARG A 1 135 ? 3.540 -5.065 11.863 1.00 97.94 135 ARG A N 1
ATOM 1037 C CA . ARG A 1 135 ? 3.951 -4.369 13.095 1.00 97.94 135 ARG A CA 1
ATOM 1038 C C . ARG A 1 135 ? 3.142 -3.096 13.336 1.00 97.94 135 ARG A C 1
ATOM 1040 O O . ARG A 1 135 ? 2.734 -2.864 14.472 1.00 97.94 135 ARG A O 1
ATOM 1047 N N . ALA A 1 136 ? 2.907 -2.297 12.296 1.00 97.12 136 ALA A N 1
ATOM 1048 C CA . ALA A 1 136 ? 2.084 -1.097 12.398 1.00 97.12 136 ALA A CA 1
ATOM 1049 C C . ALA A 1 136 ? 0.655 -1.454 12.833 1.00 97.12 136 ALA A C 1
ATOM 1051 O O . ALA A 1 136 ? 0.174 -0.938 13.835 1.00 97.12 136 ALA A O 1
ATOM 1052 N N . LEU A 1 137 ? 0.020 -2.423 12.176 1.00 97.44 137 LEU A N 1
ATOM 1053 C CA . LEU A 1 137 ? -1.333 -2.875 12.507 1.00 97.44 137 LEU A CA 1
ATOM 1054 C C . LEU A 1 137 ? -1.448 -3.380 13.955 1.00 97.44 137 LEU A C 1
ATOM 1056 O O . LEU A 1 137 ? -2.362 -2.967 14.668 1.00 97.44 137 LEU A O 1
ATOM 1060 N N . ARG A 1 138 ? -0.475 -4.166 14.443 1.00 97.31 138 ARG A N 1
ATOM 1061 C CA . ARG A 1 138 ? -0.429 -4.590 15.860 1.00 97.31 138 ARG A CA 1
ATOM 1062 C C . ARG A 1 138 ? -0.372 -3.416 16.826 1.00 97.31 138 ARG A C 1
ATOM 1064 O O . ARG A 1 138 ? -1.095 -3.413 17.817 1.00 97.31 138 ARG A O 1
ATOM 1071 N N . LYS A 1 139 ? 0.454 -2.406 16.535 1.00 96.88 139 LYS A N 1
ATOM 1072 C CA . LYS A 1 139 ? 0.554 -1.186 17.354 1.00 96.88 139 LYS A CA 1
ATOM 1073 C C . LYS A 1 139 ? -0.782 -0.436 17.442 1.00 96.88 139 LYS A C 1
ATOM 1075 O O . LYS A 1 139 ? -1.021 0.255 18.425 1.00 96.88 139 LYS A O 1
ATOM 1080 N N . HIS A 1 140 ? -1.646 -0.606 16.443 1.00 95.69 140 HIS A N 1
ATOM 1081 C CA . HIS A 1 140 ? -2.982 -0.017 16.366 1.00 95.69 140 HIS A CA 1
ATOM 1082 C C . HIS A 1 140 ? -4.108 -1.000 16.744 1.00 95.69 140 HIS A C 1
ATOM 1084 O O . HIS A 1 140 ? -5.269 -0.783 16.407 1.00 95.69 140 HIS A O 1
ATOM 1090 N N . GLY A 1 141 ? -3.786 -2.077 17.470 1.00 95.25 141 GLY A N 1
ATOM 1091 C CA . GLY A 1 141 ? -4.780 -2.980 18.058 1.00 95.25 141 GLY A CA 1
ATOM 1092 C C . GLY A 1 141 ? -5.405 -3.983 17.085 1.00 95.25 141 GLY A C 1
ATOM 1093 O O . GLY A 1 141 ? -6.425 -4.589 17.412 1.00 95.25 141 GLY A O 1
ATOM 1094 N N . TRP A 1 142 ? -4.813 -4.172 15.906 1.00 97.25 142 TRP A N 1
ATOM 1095 C CA . TRP A 1 142 ? -5.230 -5.181 14.934 1.00 97.25 142 TRP A CA 1
ATOM 1096 C C . TRP A 1 142 ? -4.372 -6.444 15.047 1.00 97.25 142 TRP A C 1
ATOM 1098 O O . TRP A 1 142 ? -3.161 -6.368 15.246 1.00 97.25 142 TRP A O 1
ATOM 1108 N N . ASN A 1 143 ? -4.979 -7.618 14.866 1.00 97.31 143 ASN A N 1
ATOM 1109 C CA . ASN A 1 143 ? -4.262 -8.885 14.743 1.00 97.31 143 ASN A CA 1
ATOM 1110 C C . ASN A 1 143 ? -3.986 -9.197 13.259 1.00 97.31 143 ASN A C 1
ATOM 1112 O O . ASN A 1 143 ? -4.926 -9.552 12.539 1.00 97.31 143 ASN A O 1
ATOM 1116 N N . PRO A 1 144 ? -2.739 -9.050 12.776 1.00 97.62 144 PRO A N 1
ATOM 1117 C CA . PRO A 1 144 ? -2.429 -9.220 11.367 1.00 97.62 144 PRO A CA 1
ATOM 1118 C C . PRO A 1 144 ? -2.355 -10.697 10.973 1.00 97.62 144 PRO A C 1
ATOM 1120 O O . PRO A 1 144 ? -1.696 -11.497 11.637 1.00 97.62 144 PRO A O 1
ATOM 1123 N N . ILE A 1 145 ? -2.963 -11.019 9.839 1.00 96.75 145 ILE A N 1
ATOM 1124 C CA . ILE A 1 145 ? -2.897 -12.310 9.160 1.00 96.75 145 ILE A CA 1
ATOM 1125 C C . ILE A 1 145 ? -2.336 -12.028 7.771 1.00 96.75 145 ILE A C 1
ATOM 1127 O O . ILE A 1 145 ? -2.927 -11.268 7.010 1.00 96.75 145 ILE A O 1
ATOM 1131 N N . VAL A 1 146 ? -1.172 -12.593 7.462 1.00 94.81 146 VAL A N 1
ATOM 1132 C CA . VAL A 1 146 ? -0.580 -12.473 6.126 1.00 94.81 146 VAL A CA 1
ATOM 1133 C C . VAL A 1 146 ? -1.227 -13.512 5.227 1.00 94.81 146 VAL A C 1
ATOM 1135 O O . VAL A 1 146 ? -1.345 -14.673 5.621 1.00 94.81 146 VAL A O 1
ATOM 1138 N N . VAL A 1 147 ? -1.659 -13.088 4.047 1.00 93.00 147 VAL A N 1
ATOM 1139 C CA . VAL A 1 147 ? -2.333 -13.943 3.074 1.00 93.00 147 VAL A CA 1
ATOM 1140 C C . VAL A 1 147 ? -1.667 -13.739 1.721 1.00 93.00 147 VAL A C 1
ATOM 1142 O O . VAL A 1 147 ? -1.523 -12.603 1.270 1.00 93.00 147 VAL A O 1
ATOM 1145 N N . ASP A 1 148 ? -1.271 -14.838 1.082 1.00 91.06 148 ASP A N 1
ATOM 1146 C CA . ASP A 1 148 ? -0.778 -14.805 -0.293 1.00 91.06 148 ASP A CA 1
ATOM 1147 C C . ASP A 1 148 ? -1.898 -14.305 -1.216 1.00 91.06 148 ASP A C 1
ATOM 1149 O O . ASP A 1 148 ? -2.974 -14.899 -1.299 1.00 91.06 148 ASP A O 1
ATOM 1153 N N . ALA A 1 149 ? -1.650 -13.167 -1.854 1.00 88.44 149 ALA A N 1
ATOM 1154 C CA . ALA A 1 149 ? -2.567 -12.482 -2.750 1.00 88.44 149 ALA A CA 1
ATOM 1155 C C . ALA A 1 149 ? -2.009 -12.421 -4.177 1.00 88.44 149 ALA A C 1
ATOM 1157 O O . ALA A 1 149 ? -2.445 -11.580 -4.955 1.00 88.44 149 ALA A O 1
ATOM 1158 N N . THR A 1 150 ? -1.043 -13.276 -4.521 1.00 85.31 150 THR A N 1
ATOM 1159 C CA . THR A 1 150 ? -0.352 -13.260 -5.818 1.00 85.31 150 THR A CA 1
ATOM 1160 C C . THR A 1 150 ? -1.316 -13.424 -6.989 1.00 85.31 150 THR A C 1
ATOM 1162 O O . THR A 1 150 ? -1.393 -12.552 -7.851 1.00 85.31 150 THR A O 1
ATOM 1165 N N . GLU A 1 151 ? -2.098 -14.506 -6.994 1.00 82.88 151 GLU A N 1
ATOM 1166 C CA . GLU A 1 151 ? -3.071 -14.772 -8.062 1.00 82.88 151 GLU A CA 1
ATOM 1167 C C . GLU A 1 151 ? -4.202 -13.743 -8.063 1.00 82.88 151 GLU A C 1
ATOM 1169 O O . GLU A 1 151 ? -4.605 -13.255 -9.114 1.00 82.88 151 GLU A O 1
ATOM 1174 N N . LEU A 1 152 ? -4.679 -13.351 -6.878 1.00 81.62 152 LEU A N 1
ATOM 1175 C CA . LEU A 1 152 ? -5.725 -12.339 -6.762 1.00 81.62 152 LEU A CA 1
ATOM 1176 C C . LEU A 1 152 ? -5.264 -11.005 -7.371 1.00 81.62 152 LEU A C 1
ATOM 1178 O O . LEU A 1 152 ? -5.940 -10.467 -8.245 1.00 81.62 152 LEU A O 1
ATOM 1182 N N . GLY A 1 153 ? -4.074 -10.543 -6.973 1.00 77.00 153 GLY A N 1
ATOM 1183 C CA . GLY A 1 153 ? -3.441 -9.310 -7.438 1.00 77.00 153 GLY A CA 1
ATOM 1184 C C . GLY A 1 153 ? -3.208 -9.275 -8.941 1.00 77.00 153 GLY A C 1
ATOM 1185 O O . GLY A 1 153 ? -3.237 -8.199 -9.530 1.00 77.00 153 GLY A O 1
ATOM 1186 N N . ARG A 1 154 ? -3.013 -10.442 -9.561 1.00 75.19 154 ARG A N 1
ATOM 1187 C CA . ARG A 1 154 ? -2.816 -10.569 -11.004 1.00 75.19 154 ARG A CA 1
ATOM 1188 C C . ARG A 1 154 ? -4.104 -10.383 -11.806 1.00 75.19 154 ARG A C 1
ATOM 1190 O O . ARG A 1 154 ? -4.039 -9.842 -12.901 1.00 75.19 154 ARG A O 1
ATOM 1197 N N . TRP A 1 155 ? -5.246 -10.829 -11.283 1.00 74.69 155 TRP A N 1
ATOM 1198 C CA . TRP A 1 155 ? -6.492 -10.909 -12.058 1.00 74.69 155 TRP A CA 1
ATOM 1199 C C . TRP A 1 155 ? -7.572 -9.915 -11.629 1.00 74.69 155 TRP A C 1
ATOM 1201 O O . TRP A 1 155 ? -8.329 -9.434 -12.464 1.00 74.69 155 TRP A O 1
ATOM 1211 N N . LEU A 1 156 ? -7.689 -9.648 -10.328 1.00 71.31 156 LEU A N 1
ATOM 1212 C CA . LEU A 1 156 ? -8.868 -9.008 -9.730 1.00 71.31 156 LEU A CA 1
ATOM 1213 C C . LEU A 1 156 ? -8.519 -7.849 -8.779 1.00 71.31 156 LEU A C 1
ATOM 1215 O O . LEU A 1 156 ? -9.405 -7.297 -8.124 1.00 71.31 156 LEU A O 1
ATOM 1219 N N . GLY A 1 157 ? -7.238 -7.495 -8.663 1.00 78.00 157 GLY A N 1
ATOM 1220 C CA . GLY A 1 157 ? -6.747 -6.564 -7.648 1.00 78.00 157 GLY A CA 1
ATOM 1221 C C . GLY A 1 157 ? -6.511 -7.249 -6.297 1.00 78.00 157 GLY A C 1
ATOM 1222 O O . GLY A 1 157 ? -6.227 -8.435 -6.225 1.00 78.00 157 GLY A O 1
ATOM 1223 N N . LEU A 1 158 ? -6.567 -6.513 -5.190 1.00 80.38 158 LEU A N 1
ATOM 1224 C CA . LEU A 1 158 ? -6.269 -7.049 -3.852 1.00 80.38 158 LEU A CA 1
ATOM 1225 C C . LEU A 1 158 ? -7.561 -7.217 -3.020 1.00 80.38 158 LEU A C 1
ATOM 1227 O O . LEU A 1 158 ? -8.668 -7.056 -3.529 1.00 80.38 158 LEU A O 1
ATOM 1231 N N . PHE A 1 159 ? -7.463 -7.597 -1.740 1.00 82.12 159 PHE A N 1
ATOM 1232 C CA . PHE A 1 159 ? -8.629 -7.991 -0.933 1.00 82.12 159 PHE A CA 1
ATOM 1233 C C . PHE A 1 159 ? -9.771 -6.973 -0.906 1.00 82.12 159 PHE A C 1
ATOM 1235 O O . PHE A 1 159 ? -10.932 -7.365 -1.000 1.00 82.12 159 PHE A O 1
ATOM 1242 N N . ARG A 1 160 ? -9.480 -5.678 -0.780 1.00 81.50 160 ARG A N 1
ATOM 1243 C CA . ARG A 1 160 ? -10.495 -4.613 -0.765 1.00 81.50 160 ARG A CA 1
ATOM 1244 C C . ARG A 1 160 ? -11.104 -4.346 -2.145 1.00 81.50 160 ARG A C 1
ATOM 1246 O O . ARG A 1 160 ? -12.209 -3.821 -2.188 1.00 81.50 160 ARG A O 1
ATOM 1253 N N . CYS A 1 161 ? -10.462 -4.789 -3.229 1.00 79.75 161 CYS A N 1
ATOM 1254 C CA . CYS A 1 161 ? -11.041 -4.753 -4.575 1.00 79.75 161 CYS A CA 1
ATOM 1255 C C . CYS A 1 161 ? -12.143 -5.812 -4.755 1.00 79.75 161 CYS A C 1
ATOM 1257 O O . CYS A 1 161 ? -13.074 -5.610 -5.527 1.00 79.75 161 CYS A O 1
ATOM 1259 N N . VAL A 1 162 ? -12.061 -6.931 -4.024 1.00 80.25 162 VAL A N 1
ATOM 1260 C CA . VAL A 1 162 ? -12.960 -8.093 -4.188 1.00 80.25 162 VAL A CA 1
ATOM 1261 C C . VAL A 1 162 ? -13.863 -8.359 -2.983 1.00 80.25 162 VAL A C 1
ATOM 1263 O O . VAL A 1 162 ? -14.556 -9.374 -2.932 1.00 80.25 162 VAL A O 1
ATOM 1266 N N . THR A 1 163 ? -13.860 -7.471 -1.988 1.00 80.38 163 THR A N 1
ATOM 1267 C CA . THR A 1 163 ? -14.686 -7.616 -0.785 1.00 80.38 163 THR A CA 1
ATOM 1268 C C . THR A 1 163 ? -15.506 -6.365 -0.510 1.00 80.38 163 THR A C 1
ATOM 1270 O O . THR A 1 163 ? -15.055 -5.241 -0.695 1.00 80.38 163 THR A O 1
ATOM 1273 N N . ALA A 1 164 ? -16.721 -6.573 -0.005 1.00 80.75 164 ALA A N 1
ATOM 1274 C CA . ALA A 1 164 ? -17.573 -5.523 0.532 1.00 80.75 164 ALA A CA 1
ATOM 1275 C C . ALA A 1 164 ? -17.990 -5.916 1.951 1.00 80.75 164 ALA A C 1
ATOM 1277 O O . ALA A 1 164 ? -18.533 -7.001 2.175 1.00 80.75 164 ALA A O 1
ATOM 1278 N N . THR A 1 165 ? -17.715 -5.058 2.933 1.00 77.44 165 THR A N 1
ATOM 1279 C CA . THR A 1 165 ? -18.143 -5.305 4.311 1.00 77.44 165 THR A CA 1
ATOM 1280 C C . THR A 1 165 ? -19.627 -4.980 4.457 1.00 77.44 165 THR A C 1
ATOM 1282 O O . THR A 1 165 ? -20.088 -3.915 4.056 1.00 77.44 165 THR A O 1
ATOM 1285 N N . VAL A 1 166 ? -20.390 -5.900 5.053 1.00 78.88 166 VAL A N 1
ATOM 1286 C CA . VAL A 1 166 ? -21.800 -5.673 5.395 1.00 78.88 166 VAL A CA 1
ATOM 1287 C C . VAL A 1 166 ? -21.871 -5.269 6.870 1.00 78.88 166 VAL A C 1
ATOM 1289 O O . VAL A 1 166 ? -21.526 -6.086 7.731 1.00 78.88 166 VAL A O 1
ATOM 1292 N N . PRO A 1 167 ? -22.283 -4.029 7.198 1.00 74.81 167 PRO A N 1
ATOM 1293 C CA . PRO A 1 167 ? -22.437 -3.605 8.583 1.00 74.81 167 PRO A CA 1
ATOM 1294 C C . PRO A 1 167 ? -23.456 -4.486 9.309 1.00 74.81 167 PRO A C 1
ATOM 1296 O O . PRO A 1 167 ? -24.516 -4.803 8.762 1.00 74.81 167 PRO A O 1
ATOM 1299 N N . LYS A 1 168 ? -23.159 -4.866 10.556 1.00 72.88 168 LYS A N 1
ATOM 1300 C CA . LYS A 1 168 ? -24.180 -5.459 11.426 1.00 72.88 168 LYS A CA 1
ATOM 1301 C C . LYS A 1 168 ? -25.210 -4.373 11.749 1.00 72.88 168 LYS A C 1
ATOM 1303 O O . LYS A 1 168 ? -24.813 -3.279 12.144 1.00 72.88 168 LYS A O 1
ATOM 1308 N N . ARG A 1 169 ? -26.488 -4.678 11.518 1.00 59.59 169 ARG A N 1
ATOM 1309 C CA . ARG A 1 169 ? -27.619 -3.844 11.943 1.00 59.59 169 ARG A CA 1
ATOM 1310 C C . ARG A 1 169 ? -27.860 -3.997 13.438 1.00 59.59 169 ARG A C 1
ATOM 1312 O O . ARG A 1 169 ? -27.595 -5.112 13.946 1.00 59.59 169 ARG A O 1
#

pLDDT: mean 88.11, std 9.73, range [40.97, 98.19]

Radius of gyration: 16.29 Å; chains: 1; bounding box: 44×35×52 Å